Protein AF-A0A257LYN2-F1 (afdb_monome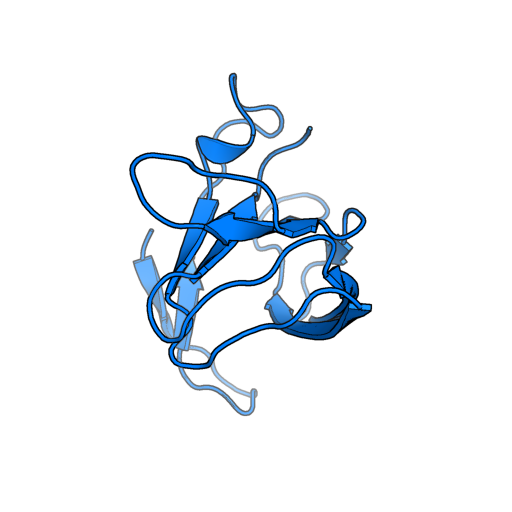r)

Structure (mmCIF, N/CA/C/O backbone):
data_AF-A0A257LYN2-F1
#
_entry.id   AF-A0A257LYN2-F1
#
loop_
_atom_site.group_PDB
_atom_site.id
_atom_site.type_symbol
_atom_site.label_atom_id
_atom_site.label_alt_id
_atom_site.label_comp_id
_atom_site.label_asym_id
_atom_site.label_entity_id
_atom_site.label_seq_id
_atom_site.pdbx_PDB_ins_code
_atom_site.Cartn_x
_atom_site.Cartn_y
_atom_site.Cartn_z
_atom_site.occupancy
_atom_site.B_iso_or_equiv
_atom_site.auth_seq_id
_atom_site.auth_comp_id
_atom_site.auth_asym_id
_atom_site.auth_atom_id
_atom_site.pdbx_PDB_model_num
ATOM 1 N N . MET A 1 1 ? 4.277 -0.766 15.143 1.00 84.12 1 MET A N 1
ATOM 2 C CA . MET A 1 1 ? 3.150 -1.446 14.465 1.00 84.12 1 MET A CA 1
ATOM 3 C C . MET A 1 1 ? 2.897 -2.750 15.191 1.00 84.12 1 MET A C 1
ATOM 5 O O . MET A 1 1 ? 3.858 -3.321 15.690 1.00 84.12 1 MET A O 1
ATOM 9 N N . VAL A 1 2 ? 1.645 -3.185 15.297 1.00 93.50 2 VAL A N 1
ATOM 10 C CA . VAL A 1 2 ? 1.266 -4.416 16.012 1.00 93.50 2 VAL A CA 1
ATOM 11 C C . VAL A 1 2 ? 0.204 -5.149 15.204 1.00 93.50 2 VAL A C 1
ATOM 13 O O . VAL A 1 2 ? -0.722 -4.511 14.708 1.00 93.50 2 VAL A O 1
ATOM 16 N N . THR A 1 3 ? 0.322 -6.468 15.085 1.00 96.31 3 THR A N 1
ATOM 17 C CA . THR A 1 3 ? -0.749 -7.312 14.541 1.00 96.31 3 THR A CA 1
ATOM 18 C C . THR A 1 3 ? -1.878 -7.424 15.561 1.00 96.31 3 THR A C 1
ATOM 20 O O . THR A 1 3 ? -1.631 -7.673 16.740 1.00 96.31 3 THR A O 1
ATOM 23 N N . VAL A 1 4 ? -3.116 -7.214 15.122 1.00 96.56 4 VAL A N 1
ATOM 24 C CA . VAL A 1 4 ? -4.321 -7.294 15.955 1.00 96.56 4 VAL A CA 1
ATOM 25 C C . VAL A 1 4 ? -5.309 -8.306 15.372 1.00 96.56 4 VAL A C 1
ATOM 27 O O . VAL A 1 4 ? -5.416 -8.391 14.146 1.00 96.56 4 VAL A O 1
ATOM 30 N N . PRO A 1 5 ? -6.055 -9.045 16.213 1.00 97.19 5 PRO A N 1
ATOM 31 C CA . PRO A 1 5 ? -7.077 -9.969 15.737 1.00 97.19 5 PRO A CA 1
ATOM 32 C C . PRO A 1 5 ? -8.259 -9.217 15.114 1.00 97.19 5 PRO A C 1
ATOM 34 O O . PRO A 1 5 ? -8.607 -8.105 15.525 1.00 97.19 5 PRO A O 1
ATOM 37 N N . VAL A 1 6 ? -8.899 -9.848 14.133 1.00 97.25 6 VAL A N 1
ATOM 38 C CA . VAL A 1 6 ? -10.075 -9.347 13.420 1.00 97.25 6 VAL A CA 1
ATOM 39 C C . VAL A 1 6 ? -11.144 -10.432 13.383 1.00 97.25 6 VAL A C 1
ATOM 41 O O . VAL A 1 6 ? -10.867 -11.593 13.096 1.00 97.25 6 VAL A O 1
ATOM 44 N N . SER A 1 7 ? -12.381 -10.040 13.676 1.00 94.75 7 SER A N 1
ATOM 45 C CA . SER A 1 7 ? -13.560 -10.900 13.621 1.00 94.75 7 SER A CA 1
ATOM 46 C C . SER A 1 7 ? -14.574 -10.370 12.605 1.00 94.75 7 SER A C 1
ATOM 48 O O . SER A 1 7 ? -14.601 -9.179 12.290 1.00 94.75 7 SER A O 1
ATOM 50 N N . GLY A 1 8 ? -15.406 -11.268 12.068 1.00 93.00 8 GLY A N 1
ATOM 51 C CA . GLY A 1 8 ? -16.481 -10.912 11.133 1.00 93.00 8 GLY A CA 1
ATOM 52 C C . GLY A 1 8 ? -16.009 -10.448 9.750 1.00 93.00 8 GLY A C 1
ATOM 53 O O . GLY A 1 8 ? -16.785 -9.835 9.025 1.00 93.00 8 GLY A O 1
ATOM 54 N N . GLN A 1 9 ? -14.750 -10.707 9.391 1.00 95.31 9 GLN A N 1
ATOM 55 C CA . GLN A 1 9 ? -14.176 -10.452 8.068 1.00 95.31 9 GLN A CA 1
ATOM 56 C C . GLN A 1 9 ? -13.634 -11.759 7.475 1.00 95.31 9 GLN A C 1
ATOM 58 O O . GLN A 1 9 ? -13.484 -12.752 8.184 1.00 95.31 9 GLN A O 1
ATOM 63 N N . SER A 1 10 ? -13.294 -11.759 6.183 1.00 94.94 10 SER A N 1
ATOM 64 C CA . SER A 1 10 ? -12.641 -12.905 5.524 1.00 94.94 10 SER A CA 1
ATOM 65 C C . SER A 1 10 ? -11.173 -13.102 5.932 1.00 94.94 10 SER A C 1
ATOM 67 O O . SER A 1 10 ? -10.530 -14.041 5.471 1.00 94.94 10 SER A O 1
ATOM 69 N N . PHE A 1 11 ? -10.630 -12.203 6.753 1.00 95.25 11 PHE A N 1
ATOM 70 C CA . PHE A 1 11 ? -9.279 -12.240 7.302 1.00 95.25 11 PHE A CA 1
ATOM 71 C C . PHE A 1 11 ? -9.342 -12.182 8.830 1.00 95.25 11 PHE A C 1
ATOM 73 O O . PHE A 1 11 ? -10.245 -11.572 9.402 1.00 95.25 11 PHE A O 1
ATOM 80 N N . THR A 1 12 ? -8.376 -12.821 9.484 1.00 97.38 12 THR A N 1
ATOM 81 C CA . THR A 1 12 ? -8.367 -13.025 10.941 1.00 97.38 12 THR A CA 1
ATOM 82 C C . THR A 1 12 ? -7.460 -12.055 11.685 1.00 97.38 12 THR A C 1
ATOM 84 O O . THR A 1 12 ? -7.540 -11.959 12.906 1.00 97.38 12 THR A O 1
ATOM 87 N N . GLU A 1 13 ? -6.591 -11.337 10.974 1.00 97.06 13 GLU A N 1
ATOM 88 C CA . GLU A 1 13 ? -5.592 -10.444 11.555 1.00 97.06 13 GLU A CA 1
ATOM 89 C C . GLU A 1 13 ? -5.356 -9.220 10.668 1.00 97.06 13 GLU A C 1
ATOM 91 O O . GLU A 1 13 ? -5.483 -9.286 9.445 1.00 97.06 13 GLU A O 1
ATOM 96 N N . ALA A 1 14 ? -4.979 -8.101 11.284 1.00 96.56 14 ALA A N 1
ATOM 97 C CA . ALA A 1 14 ? -4.594 -6.883 10.582 1.00 96.56 14 ALA A CA 1
ATOM 98 C C . ALA A 1 14 ? -3.410 -6.189 11.255 1.00 96.56 14 ALA A C 1
ATOM 100 O O . ALA A 1 14 ? -3.210 -6.291 12.464 1.00 96.56 14 ALA A O 1
ATOM 101 N N . LEU A 1 15 ? -2.652 -5.415 10.479 1.00 95.62 15 LEU A N 1
ATOM 102 C CA . LEU A 1 15 ? -1.590 -4.572 11.012 1.00 95.62 15 LEU A CA 1
ATOM 103 C C . LEU A 1 15 ? -2.173 -3.246 11.514 1.00 95.62 15 LEU A C 1
ATOM 105 O O . LEU A 1 15 ? -2.682 -2.442 10.734 1.00 95.62 15 LEU A O 1
ATOM 109 N N . ARG A 1 16 ? -2.060 -2.983 12.818 1.00 94.31 16 ARG A N 1
ATOM 110 C CA . ARG A 1 16 ? -2.364 -1.676 13.402 1.00 94.31 16 ARG A CA 1
ATOM 111 C C . ARG A 1 16 ? -1.138 -0.774 13.321 1.00 94.31 16 ARG A C 1
ATOM 113 O O . ARG A 1 16 ? -0.080 -1.064 13.897 1.00 94.31 16 ARG A O 1
ATOM 120 N N . VAL A 1 17 ? -1.316 0.358 12.649 1.00 92.19 17 VAL A N 1
ATOM 121 C CA . VAL A 1 17 ? -0.328 1.433 12.566 1.00 92.19 17 VAL A CA 1
ATOM 122 C C . VAL A 1 17 ? -0.870 2.655 13.296 1.00 92.19 17 VAL A C 1
ATOM 124 O O . VAL A 1 17 ? -1.997 3.077 13.053 1.00 92.19 17 VAL A O 1
ATOM 127 N N . THR A 1 18 ? -0.072 3.207 14.207 1.00 90.06 18 THR A N 1
ATOM 128 C CA . THR A 1 18 ? -0.375 4.478 14.871 1.00 90.06 18 THR A CA 1
ATOM 129 C C . THR A 1 18 ? 0.361 5.583 14.130 1.00 90.06 18 THR A C 1
ATOM 131 O O . THR A 1 18 ? 1.591 5.594 14.113 1.00 90.06 18 THR A O 1
ATOM 134 N N . VAL A 1 19 ? -0.388 6.500 13.523 1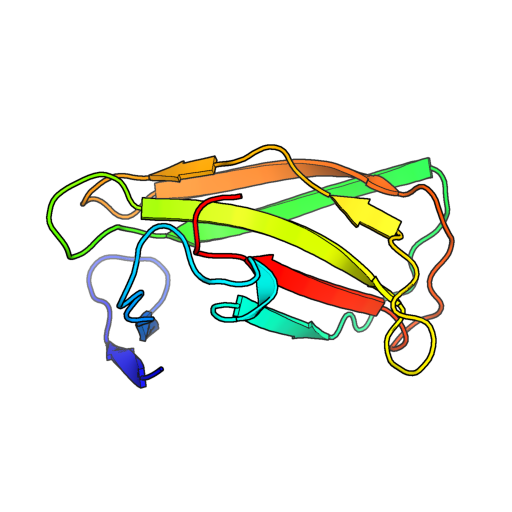.00 86.38 19 VAL A N 1
ATOM 135 C CA . VAL A 1 19 ? 0.146 7.712 12.894 1.00 86.38 19 VAL A CA 1
ATOM 136 C C . VAL A 1 19 ? 0.110 8.814 13.954 1.00 86.38 19 VAL A C 1
ATOM 138 O O . VAL A 1 19 ? -0.962 9.303 14.290 1.00 86.38 19 VAL A O 1
ATOM 141 N N . ALA A 1 20 ? 1.260 9.140 14.553 1.00 81.12 20 ALA A N 1
ATOM 142 C CA . ALA A 1 20 ? 1.324 10.103 15.662 1.00 81.12 20 ALA A CA 1
ATOM 143 C C . ALA A 1 20 ? 1.063 11.552 15.214 1.00 81.12 20 ALA A C 1
ATOM 145 O O . ALA A 1 20 ? 0.491 12.340 15.960 1.00 81.12 20 ALA A O 1
ATOM 146 N N . THR A 1 21 ? 1.466 11.888 13.989 1.00 75.62 21 THR A N 1
ATOM 147 C CA . THR A 1 21 ? 1.261 13.197 13.365 1.00 75.62 21 THR A CA 1
ATOM 148 C C . THR A 1 21 ? 0.720 12.982 11.962 1.00 75.62 21 THR A C 1
ATOM 150 O O . THR A 1 21 ? 1.361 12.279 11.177 1.00 75.62 21 THR A O 1
ATOM 153 N N . ALA A 1 22 ? -0.437 13.575 11.652 1.00 64.56 22 ALA A N 1
ATOM 154 C CA . ALA A 1 22 ? -1.081 13.421 10.349 1.00 64.56 22 ALA A CA 1
ATOM 155 C C . ALA A 1 22 ? -0.140 13.835 9.211 1.00 64.56 22 ALA A C 1
ATOM 157 O O . ALA A 1 22 ? 0.015 13.073 8.272 1.00 64.56 22 ALA A O 1
ATOM 158 N N . THR A 1 23 ? 0.603 14.933 9.370 1.00 72.19 23 THR A N 1
ATOM 159 C CA . THR A 1 23 ? 1.679 15.358 8.462 1.00 72.19 23 THR A CA 1
ATOM 160 C C . THR A 1 23 ? 3.043 14.969 9.043 1.00 72.19 23 THR A C 1
ATOM 162 O O . THR A 1 23 ? 3.612 15.727 9.834 1.00 72.19 23 THR A O 1
ATOM 165 N N . PRO A 1 24 ? 3.580 13.770 8.756 1.00 69.56 24 PRO A N 1
ATOM 166 C CA . PRO A 1 24 ? 4.951 13.455 9.133 1.00 69.56 24 PRO A CA 1
ATOM 167 C C . PRO A 1 24 ? 5.931 14.355 8.365 1.00 69.56 24 PRO A C 1
ATOM 169 O O . PRO A 1 24 ? 5.636 14.783 7.256 1.00 69.56 24 PRO A O 1
ATOM 172 N N . GLU A 1 25 ? 7.132 14.580 8.911 1.00 75.31 25 GLU A N 1
ATOM 173 C CA . GLU A 1 25 ? 8.188 15.365 8.232 1.00 75.31 25 GLU A CA 1
ATOM 174 C C . GLU A 1 25 ? 8.442 14.878 6.796 1.00 75.31 25 GLU A C 1
ATOM 176 O O . GLU A 1 25 ? 8.697 15.666 5.888 1.00 75.31 25 GLU A O 1
ATOM 181 N N . LYS A 1 26 ? 8.358 13.559 6.602 1.00 77.38 26 LYS A N 1
ATOM 182 C CA . LYS A 1 26 ? 8.410 12.906 5.302 1.00 77.38 26 LYS A CA 1
ATOM 183 C C . LYS A 1 26 ? 7.294 11.866 5.207 1.00 77.38 26 LYS A C 1
ATOM 185 O O . LYS A 1 26 ? 7.118 11.095 6.154 1.00 77.38 26 LYS A O 1
ATOM 190 N N . PRO A 1 27 ? 6.601 11.744 4.067 1.00 69.88 27 PRO A N 1
ATOM 191 C CA . PRO A 1 27 ? 5.474 10.820 3.937 1.00 69.88 27 PRO A CA 1
ATOM 192 C C . PRO A 1 27 ? 5.822 9.335 4.128 1.00 69.88 27 PRO A C 1
ATOM 194 O O . PRO A 1 27 ? 4.993 8.544 4.573 1.00 69.88 27 PRO A O 1
ATOM 197 N N . TRP A 1 28 ? 7.071 8.953 3.851 1.00 75.19 28 TRP A N 1
ATOM 198 C CA . TRP A 1 28 ? 7.586 7.597 4.075 1.00 75.19 28 TRP A CA 1
ATOM 199 C C . TRP A 1 28 ? 7.980 7.307 5.532 1.00 75.19 28 TRP A C 1
ATOM 201 O O . TRP A 1 28 ? 8.380 6.184 5.840 1.00 75.19 28 TRP A O 1
ATOM 211 N N . ASN A 1 29 ? 7.874 8.277 6.451 1.00 83.38 29 ASN A N 1
ATOM 212 C CA . ASN A 1 29 ? 8.173 8.052 7.871 1.00 83.38 29 ASN A CA 1
ATOM 213 C C . ASN A 1 29 ? 7.179 7.081 8.523 1.00 83.38 29 ASN A C 1
ATOM 215 O O . ASN A 1 29 ? 7.534 6.390 9.477 1.00 83.38 29 ASN A O 1
ATOM 219 N N . VAL A 1 30 ? 5.943 7.014 8.013 1.00 87.25 30 VAL A N 1
ATOM 220 C CA . VAL A 1 30 ? 4.930 6.055 8.463 1.00 87.25 30 VAL A CA 1
ATOM 221 C C . VAL A 1 30 ? 4.430 5.278 7.258 1.00 87.25 30 VAL A C 1
ATOM 223 O O . VAL A 1 30 ? 3.533 5.717 6.541 1.00 87.25 30 VAL A O 1
ATOM 226 N N . GLN A 1 31 ? 5.041 4.117 7.033 1.00 90.38 31 GLN A N 1
ATOM 227 C CA . GLN A 1 31 ? 4.756 3.295 5.868 1.00 90.38 31 GLN A CA 1
ATOM 228 C C . GLN A 1 31 ? 4.636 1.812 6.199 1.00 90.38 31 GLN A C 1
ATOM 230 O O . GLN A 1 31 ? 5.311 1.313 7.097 1.00 90.38 31 GLN A O 1
ATOM 235 N N . VAL A 1 32 ? 3.820 1.097 5.430 1.00 91.62 32 VAL A N 1
ATOM 236 C CA . VAL A 1 32 ? 3.777 -0.370 5.431 1.00 91.62 32 VAL A CA 1
ATOM 237 C C . VAL A 1 32 ? 4.319 -0.861 4.100 1.00 91.62 32 VAL A C 1
ATOM 239 O O . VAL A 1 32 ? 3.792 -0.498 3.053 1.00 91.62 32 VAL A O 1
ATOM 242 N N . GLY A 1 33 ? 5.377 -1.665 4.146 1.00 91.56 33 GLY A N 1
ATOM 243 C CA . GLY A 1 33 ? 6.052 -2.171 2.956 1.00 91.56 33 GLY A CA 1
ATOM 244 C C . GLY A 1 33 ? 5.795 -3.654 2.706 1.00 91.56 33 GLY A C 1
ATOM 245 O O . GLY A 1 33 ? 5.663 -4.431 3.652 1.00 91.56 33 GLY A O 1
ATOM 246 N N . ALA A 1 34 ? 5.796 -4.060 1.438 1.00 90.94 34 ALA A N 1
ATOM 247 C CA . ALA A 1 34 ? 5.865 -5.460 1.033 1.00 90.94 34 ALA A CA 1
ATOM 248 C C . ALA A 1 34 ? 6.746 -5.627 -0.214 1.00 90.94 34 ALA A C 1
ATOM 250 O O . ALA A 1 34 ? 6.760 -4.779 -1.105 1.00 90.94 34 ALA A O 1
ATOM 251 N N . LYS A 1 35 ? 7.480 -6.740 -0.291 1.00 92.12 35 LYS A N 1
ATOM 252 C CA . LYS A 1 35 ? 8.264 -7.083 -1.484 1.00 92.12 35 LYS A CA 1
ATOM 253 C C . LYS A 1 35 ? 7.367 -7.697 -2.549 1.00 92.12 35 LYS A C 1
ATOM 255 O O . LYS A 1 35 ? 6.483 -8.493 -2.233 1.00 92.12 35 LYS A O 1
ATOM 260 N N . LEU A 1 36 ? 7.649 -7.386 -3.806 1.00 90.62 36 LEU A N 1
ATOM 261 C CA . LEU A 1 36 ? 7.061 -8.086 -4.936 1.00 90.62 36 LEU A CA 1
ATOM 262 C C . LEU A 1 36 ? 7.849 -9.354 -5.244 1.00 90.62 36 LEU A C 1
ATOM 264 O O . LEU A 1 36 ? 9.074 -9.333 -5.322 1.00 90.62 36 LEU A O 1
ATOM 268 N N . SER A 1 37 ? 7.141 -10.455 -5.471 1.00 90.38 37 SER A N 1
ATOM 269 C CA . SER A 1 37 ? 7.736 -11.699 -5.963 1.00 90.38 37 SER A CA 1
ATOM 270 C C . SER A 1 37 ? 7.814 -11.740 -7.492 1.00 90.38 37 SER A C 1
ATOM 272 O O . SER A 1 37 ? 8.764 -12.293 -8.040 1.00 90.38 37 SER A O 1
ATOM 274 N N . GLY A 1 38 ? 6.836 -11.146 -8.180 1.00 92.69 38 GLY A N 1
ATOM 275 C CA . GLY A 1 38 ? 6.742 -11.121 -9.640 1.00 92.69 38 GLY A CA 1
ATOM 276 C C . GLY A 1 38 ? 7.535 -9.989 -10.292 1.00 92.69 38 GLY A C 1
ATOM 277 O O . GLY A 1 38 ? 7.885 -9.001 -9.646 1.00 92.69 38 GLY A O 1
ATOM 278 N N . ALA A 1 39 ? 7.809 -10.149 -11.587 1.00 95.94 39 ALA A N 1
ATOM 279 C CA . ALA A 1 39 ? 8.312 -9.067 -12.424 1.00 95.94 39 ALA A CA 1
ATOM 280 C C . ALA A 1 39 ? 7.166 -8.130 -12.841 1.00 95.94 39 ALA A C 1
ATOM 282 O O . ALA A 1 39 ? 6.020 -8.565 -12.948 1.00 95.94 39 ALA A O 1
ATOM 283 N N . ILE A 1 40 ? 7.496 -6.870 -13.110 1.00 96.69 40 ILE A N 1
ATOM 284 C CA . ILE A 1 40 ? 6.604 -5.852 -13.671 1.00 96.69 40 ILE A CA 1
ATOM 285 C C . ILE A 1 40 ? 7.254 -5.287 -14.924 1.00 96.69 40 ILE A C 1
ATOM 287 O O . ILE A 1 40 ? 8.472 -5.083 -14.968 1.00 96.69 40 ILE A O 1
ATOM 291 N N . LYS A 1 41 ? 6.441 -5.029 -15.940 1.00 97.62 41 LYS A N 1
ATOM 292 C CA . LYS A 1 41 ? 6.841 -4.350 -17.162 1.00 97.62 41 LYS A CA 1
ATOM 293 C C . LYS A 1 41 ? 6.258 -2.950 -17.227 1.00 97.62 41 LYS A C 1
ATOM 295 O O . LYS A 1 41 ? 5.159 -2.679 -16.746 1.00 97.62 41 LYS A O 1
ATOM 300 N N . SER A 1 42 ? 7.009 -2.049 -17.846 1.00 97.81 42 SER A N 1
ATOM 301 C CA . SER A 1 42 ? 6.499 -0.739 -18.222 1.00 97.81 42 SER A CA 1
ATOM 302 C C . SER A 1 42 ? 5.230 -0.907 -19.063 1.00 97.81 42 SER A C 1
ATOM 304 O O . SER A 1 42 ? 5.165 -1.756 -19.953 1.00 97.81 42 SER A O 1
ATOM 306 N N . ASN A 1 43 ? 4.230 -0.079 -18.775 1.00 98.06 43 ASN A N 1
ATOM 307 C CA . ASN A 1 43 ? 2.855 -0.125 -19.276 1.00 98.06 43 ASN A CA 1
ATOM 308 C C . ASN A 1 43 ? 1.946 -1.224 -18.704 1.00 98.06 43 ASN A C 1
ATOM 310 O O . ASN A 1 43 ? 0.764 -1.258 -19.064 1.00 98.06 43 ASN A O 1
ATOM 314 N N . ASP A 1 44 ? 2.417 -2.056 -17.770 1.00 98.06 44 ASP A N 1
ATOM 315 C CA . ASP A 1 44 ? 1.516 -2.937 -17.027 1.00 98.06 44 ASP A CA 1
ATOM 316 C C . ASP A 1 44 ? 0.493 -2.112 -16.236 1.00 98.06 44 ASP A C 1
ATOM 318 O O . ASP A 1 44 ? 0.814 -1.097 -15.607 1.00 98.06 44 ASP A O 1
ATOM 322 N N . ARG A 1 45 ? -0.759 -2.576 -16.240 1.00 97.25 45 ARG A N 1
ATOM 323 C CA . ARG A 1 45 ? -1.820 -2.036 -15.386 1.00 97.25 45 ARG A CA 1
ATOM 324 C C . ARG A 1 45 ? -1.774 -2.747 -14.045 1.00 97.25 45 ARG A C 1
ATOM 326 O O . ARG A 1 45 ? -2.141 -3.916 -13.943 1.00 97.25 45 ARG A O 1
ATOM 333 N N . ILE A 1 46 ? -1.344 -2.030 -13.019 1.00 95.56 46 ILE A N 1
ATOM 334 C CA . ILE A 1 46 ? -1.208 -2.560 -11.669 1.00 95.56 46 ILE A CA 1
ATOM 335 C C . ILE A 1 46 ? -2.463 -2.213 -10.877 1.00 95.56 46 ILE A C 1
ATOM 337 O O . ILE A 1 46 ? -2.871 -1.054 -10.843 1.00 95.56 46 ILE A O 1
ATOM 341 N N . LEU A 1 47 ? -3.057 -3.214 -10.226 1.00 95.44 47 LEU A N 1
ATOM 342 C CA . LEU A 1 47 ? -4.116 -3.037 -9.235 1.00 95.44 47 LEU A CA 1
ATOM 343 C C . LEU A 1 47 ? -3.550 -3.337 -7.848 1.00 95.44 47 LEU A C 1
ATOM 345 O O . LEU A 1 47 ? -3.087 -4.444 -7.580 1.00 95.44 47 LEU A O 1
ATOM 349 N N . ILE A 1 48 ? -3.653 -2.363 -6.955 1.00 94.06 48 ILE A N 1
ATOM 350 C CA . ILE A 1 48 ? -3.375 -2.515 -5.534 1.00 94.06 48 ILE A CA 1
ATOM 351 C C . ILE A 1 48 ? -4.710 -2.663 -4.818 1.00 94.06 48 ILE A C 1
ATOM 353 O O . ILE A 1 48 ? -5.595 -1.813 -4.939 1.00 94.06 48 ILE A O 1
ATOM 357 N N . ARG A 1 49 ? -4.835 -3.747 -4.054 1.00 95.06 49 ARG A N 1
ATOM 358 C CA . ARG A 1 49 ? -6.008 -4.041 -3.238 1.00 95.06 49 ARG A CA 1
ATOM 359 C C . ARG A 1 49 ? -5.596 -4.289 -1.799 1.00 95.06 49 ARG A C 1
ATOM 361 O O . ARG A 1 49 ? -4.693 -5.083 -1.549 1.00 95.06 49 ARG A O 1
ATOM 368 N N . TYR A 1 50 ? -6.297 -3.663 -0.864 1.00 94.62 50 TYR A N 1
ATOM 369 C CA . TYR A 1 50 ? -6.148 -3.924 0.565 1.00 94.62 50 TYR A CA 1
ATOM 370 C C . TYR A 1 50 ? -7.449 -3.632 1.317 1.00 94.62 50 TYR A C 1
ATOM 372 O O . TYR A 1 50 ? -8.315 -2.908 0.829 1.00 94.62 50 TYR A O 1
ATOM 380 N N . MET A 1 51 ? -7.577 -4.206 2.513 1.00 96.62 51 MET A N 1
ATOM 381 C CA . MET A 1 51 ? -8.636 -3.877 3.469 1.00 96.62 51 MET A CA 1
ATOM 382 C C . MET A 1 51 ? -8.086 -2.882 4.488 1.00 96.62 51 MET A C 1
ATOM 384 O O . MET A 1 51 ? -7.016 -3.113 5.054 1.00 96.62 51 MET A O 1
ATOM 388 N N . ALA A 1 52 ? -8.802 -1.790 4.739 1.00 96.06 52 ALA A N 1
ATOM 389 C CA . ALA A 1 52 ? -8.396 -0.788 5.720 1.00 96.06 52 ALA A CA 1
ATOM 390 C C . ALA A 1 52 ? -9.590 -0.235 6.498 1.00 96.06 52 ALA A C 1
ATOM 392 O O . ALA A 1 52 ? -10.721 -0.240 6.019 1.00 96.06 52 ALA A O 1
ATOM 393 N N . ARG A 1 53 ? -9.311 0.246 7.710 1.00 96.19 53 ARG A N 1
ATOM 394 C CA . ARG A 1 53 ? -10.216 1.078 8.504 1.00 96.19 53 ARG A CA 1
ATOM 395 C C . ARG A 1 53 ? -9.420 2.045 9.371 1.00 96.19 53 ARG A C 1
ATOM 397 O O . ARG A 1 53 ? -8.300 1.736 9.782 1.00 96.19 53 ARG A O 1
ATOM 404 N N . SER A 1 54 ? -10.020 3.180 9.690 1.00 94.62 54 SER A N 1
ATOM 405 C CA . SER A 1 54 ? -9.558 4.103 10.720 1.00 94.62 54 SER A CA 1
ATOM 406 C C . SER A 1 54 ? -10.065 3.651 12.086 1.00 94.62 54 SER A C 1
ATOM 408 O O . SER A 1 54 ? -11.202 3.208 12.227 1.00 94.62 54 SER A O 1
ATOM 410 N N . VAL A 1 55 ? -9.217 3.755 13.106 1.00 92.19 55 VAL A N 1
ATOM 411 C CA . VAL A 1 55 ? -9.590 3.490 14.509 1.00 92.19 55 VAL A CA 1
ATOM 412 C C . VAL A 1 55 ? -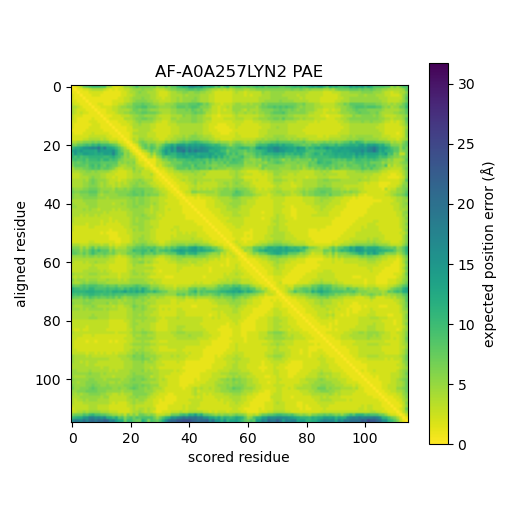9.544 4.750 15.377 1.00 92.19 55 VAL A C 1
ATOM 414 O O . VAL A 1 55 ? -9.869 4.674 16.557 1.00 92.19 55 VAL A O 1
ATOM 417 N N . GLY A 1 56 ? -9.096 5.876 14.815 1.00 83.44 56 GLY A N 1
ATOM 418 C CA . GLY A 1 56 ? -9.020 7.169 15.492 1.00 83.44 56 GLY A CA 1
ATOM 419 C C . GLY A 1 56 ? -10.146 8.107 15.069 1.00 83.44 56 GLY A C 1
ATOM 420 O O . GLY A 1 56 ? -11.026 7.740 14.289 1.00 83.44 56 GLY A O 1
ATOM 421 N N . GLU A 1 57 ? -10.097 9.335 15.574 1.00 78.25 57 GLU A N 1
ATOM 422 C CA . GLU A 1 57 ? -10.988 10.400 15.124 1.00 78.25 57 GLU A CA 1
ATOM 423 C C . GLU A 1 57 ? -10.627 10.799 13.686 1.00 78.25 57 GLU A C 1
ATOM 425 O O . GLU A 1 57 ? -9.474 11.095 13.37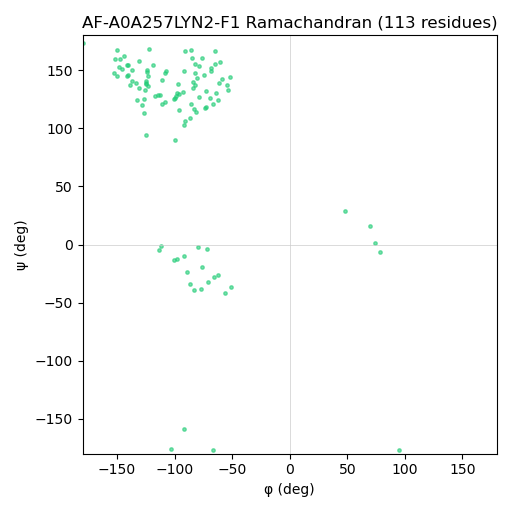6 1.00 78.25 57 GLU A O 1
ATOM 430 N N . GLY A 1 58 ? -11.613 10.778 12.788 1.00 84.06 58 GLY A N 1
ATOM 431 C CA . GLY A 1 58 ? -11.432 11.144 11.384 1.00 84.06 58 GLY A CA 1
ATOM 432 C C . GLY A 1 58 ? -11.168 9.974 10.429 1.00 84.06 58 GLY A C 1
ATOM 433 O O . GLY A 1 58 ? -11.222 8.790 10.780 1.00 84.06 58 GLY A O 1
ATOM 434 N N . LYS A 1 59 ? -10.943 10.328 9.160 1.00 89.12 59 LYS A N 1
ATOM 435 C CA . LYS A 1 59 ? -10.680 9.363 8.087 1.00 89.12 59 LYS A CA 1
ATOM 436 C C . LYS A 1 59 ? -9.210 8.967 8.099 1.00 89.12 59 LYS A C 1
ATOM 438 O O . LYS A 1 59 ? -8.340 9.823 8.211 1.00 89.12 59 LYS A O 1
ATOM 443 N N . GLY A 1 60 ? -8.955 7.677 7.930 1.00 91.12 60 GLY A N 1
ATOM 444 C CA . GLY A 1 60 ? -7.631 7.196 7.579 1.00 91.12 60 GLY A CA 1
ATOM 445 C C . GLY A 1 60 ? -7.368 7.459 6.103 1.00 91.12 60 GLY A C 1
ATOM 446 O O . GLY A 1 60 ? -8.301 7.663 5.318 1.00 91.12 60 GLY A O 1
ATOM 447 N N . GLN A 1 61 ? -6.098 7.448 5.727 1.00 91.94 61 GLN A N 1
ATOM 448 C CA . GLN A 1 61 ? -5.703 7.620 4.342 1.00 91.94 61 GLN A CA 1
ATOM 449 C C . GLN A 1 61 ? -4.447 6.838 4.008 1.00 91.94 61 GLN A C 1
ATOM 451 O O . GLN A 1 61 ? -3.678 6.468 4.897 1.00 91.94 61 GLN A O 1
ATOM 456 N N . ALA A 1 62 ? -4.256 6.593 2.718 1.00 92.62 62 ALA A N 1
ATOM 457 C CA . ALA A 1 62 ? -3.026 6.015 2.222 1.00 92.62 62 ALA A CA 1
ATOM 458 C C . ALA A 1 62 ? -2.741 6.428 0.778 1.00 92.62 62 ALA A C 1
ATOM 460 O O . ALA A 1 62 ? -3.656 6.565 -0.037 1.00 92.62 62 ALA A O 1
ATOM 461 N N . VAL A 1 63 ? -1.455 6.540 0.464 1.00 93.38 63 VAL A N 1
ATOM 462 C CA . VAL A 1 63 ? -0.928 6.581 -0.901 1.00 93.38 63 VAL A CA 1
ATOM 463 C C . VAL A 1 63 ? -0.045 5.358 -1.071 1.00 93.38 63 VAL A C 1
ATOM 465 O O . VAL A 1 63 ? 0.841 5.126 -0.251 1.00 93.38 63 VAL A O 1
ATOM 468 N N . ALA A 1 64 ? -0.271 4.567 -2.113 1.00 94.06 64 ALA A N 1
ATOM 469 C CA . ALA A 1 64 ? 0.589 3.434 -2.400 1.00 94.06 64 ALA A CA 1
ATOM 470 C C . ALA A 1 64 ? 1.604 3.802 -3.483 1.00 94.06 64 ALA A C 1
ATO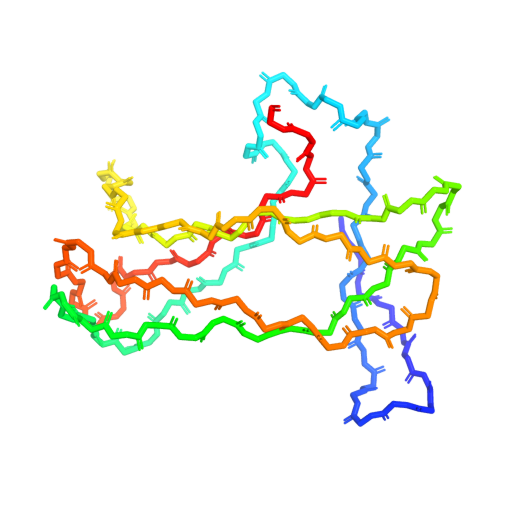M 472 O O . ALA A 1 64 ? 1.242 4.273 -4.562 1.00 94.06 64 ALA A O 1
ATOM 473 N N . THR A 1 65 ? 2.877 3.566 -3.194 1.00 94.12 65 THR A N 1
ATOM 474 C CA . THR A 1 65 ? 3.982 3.706 -4.135 1.00 94.12 65 THR A CA 1
ATOM 475 C C . THR A 1 65 ? 4.539 2.341 -4.475 1.00 94.12 65 THR A C 1
ATOM 477 O O . THR A 1 65 ? 4.640 1.454 -3.630 1.00 94.12 65 THR A O 1
ATOM 480 N N . LEU A 1 66 ? 4.901 2.175 -5.738 1.00 95.50 66 LEU A N 1
ATOM 481 C CA . LEU A 1 66 ? 5.669 1.046 -6.207 1.00 95.50 66 LEU A CA 1
ATO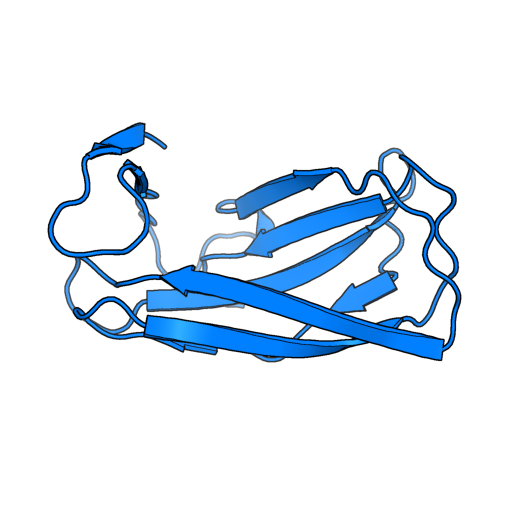M 482 C C . LEU A 1 66 ? 7.024 1.554 -6.686 1.00 95.50 66 LEU A C 1
ATOM 484 O O . LEU A 1 66 ? 7.096 2.467 -7.513 1.00 95.50 66 LEU A O 1
ATOM 488 N N . GLN A 1 67 ? 8.092 0.941 -6.191 1.00 95.31 67 GLN A N 1
ATOM 489 C CA . GLN A 1 67 ? 9.461 1.347 -6.482 1.00 95.31 67 GLN A CA 1
ATOM 490 C C . GLN A 1 67 ? 10.389 0.139 -6.595 1.00 95.31 67 GLN A C 1
ATOM 492 O O . GLN A 1 67 ? 10.066 -0.964 -6.149 1.00 95.31 67 GLN A O 1
ATOM 497 N N . LEU A 1 68 ? 11.551 0.344 -7.208 1.00 95.06 68 LEU A N 1
ATOM 498 C CA . LEU A 1 68 ? 12.654 -0.604 -7.086 1.00 95.06 68 LEU A CA 1
ATOM 499 C C . LEU A 1 68 ? 13.199 -0.599 -5.655 1.00 95.06 68 LEU A C 1
ATOM 501 O O . LEU A 1 68 ? 13.177 0.423 -4.974 1.00 95.06 68 LEU A O 1
ATOM 505 N N . GLY A 1 69 ? 13.749 -1.728 -5.220 1.00 87.69 69 GLY A N 1
ATOM 506 C CA . GLY A 1 69 ? 14.481 -1.806 -3.965 1.00 87.69 69 GLY A CA 1
ATOM 507 C C . GLY A 1 69 ? 15.783 -0.993 -3.974 1.00 87.69 69 GLY A C 1
ATOM 508 O O . GLY A 1 69 ? 16.159 -0.313 -4.941 1.00 87.69 69 GLY A O 1
ATOM 509 N N . LYS A 1 70 ? 16.518 -1.098 -2.863 1.00 84.69 70 LYS A N 1
ATOM 510 C CA . LYS A 1 70 ? 17.849 -0.494 -2.715 1.00 84.69 70 LYS A CA 1
ATOM 511 C C . LYS A 1 70 ? 18.786 -0.874 -3.877 1.00 84.69 70 LYS A C 1
ATOM 513 O O . LYS A 1 70 ? 18.772 -2.024 -4.309 1.00 84.69 70 LYS A O 1
ATOM 518 N N . PRO A 1 71 ? 19.669 0.045 -4.316 1.00 85.19 71 PRO A N 1
ATOM 519 C CA . PRO A 1 71 ? 19.871 1.398 -3.784 1.00 85.19 71 PRO A CA 1
ATOM 520 C C . PRO A 1 71 ? 19.026 2.484 -4.471 1.00 85.19 71 PRO A C 1
ATOM 522 O O . PRO A 1 71 ? 19.022 3.614 -3.998 1.00 85.19 71 PRO A O 1
ATOM 525 N N . SER A 1 72 ? 18.363 2.176 -5.590 1.00 88.06 72 SER A N 1
ATOM 526 C CA . SER A 1 72 ? 17.826 3.214 -6.480 1.00 88.06 72 SER A CA 1
ATOM 527 C C . SER A 1 72 ? 16.545 3.874 -5.976 1.00 88.06 72 SER A C 1
ATOM 529 O O . SER A 1 72 ? 16.373 5.071 -6.185 1.00 88.06 72 SER A O 1
ATOM 531 N N . TYR A 1 73 ? 15.637 3.099 -5.366 1.00 87.00 73 TYR A N 1
ATOM 532 C CA . TYR A 1 73 ? 14.268 3.537 -5.068 1.00 87.00 73 TYR A CA 1
ATOM 533 C C . TYR A 1 73 ? 13.563 4.205 -6.257 1.00 87.00 73 TYR A C 1
ATOM 535 O O . TYR A 1 73 ? 12.716 5.080 -6.084 1.00 87.00 73 TYR A O 1
ATOM 543 N N . ALA A 1 74 ? 13.929 3.816 -7.485 1.00 94.25 74 ALA A N 1
ATOM 544 C CA . ALA A 1 74 ? 13.348 4.405 -8.678 1.00 94.25 74 ALA A CA 1
ATOM 545 C C . ALA A 1 74 ? 11.843 4.120 -8.693 1.00 94.25 74 ALA A C 1
ATOM 547 O O . ALA A 1 74 ? 11.416 2.966 -8.594 1.00 94.25 74 ALA A O 1
ATOM 548 N N . MET A 1 75 ? 11.048 5.182 -8.797 1.00 94.31 75 MET A N 1
ATOM 549 C CA . MET A 1 75 ? 9.597 5.088 -8.723 1.00 94.31 75 MET A CA 1
ATOM 550 C C . MET A 1 75 ? 9.037 4.463 -10.002 1.00 94.31 75 MET A C 1
ATOM 552 O O . MET A 1 75 ? 9.161 5.019 -11.093 1.00 94.31 75 MET A O 1
ATOM 556 N N . ILE A 1 76 ? 8.380 3.317 -9.847 1.00 96.31 76 ILE A N 1
ATOM 557 C CA . ILE A 1 76 ? 7.677 2.604 -10.916 1.00 96.31 76 ILE A CA 1
ATOM 558 C C . ILE A 1 76 ? 6.284 3.208 -11.097 1.00 96.31 76 ILE A C 1
ATOM 560 O O . ILE A 1 76 ? 5.821 3.379 -12.223 1.00 96.31 76 ILE A O 1
ATOM 564 N N . GLY A 1 77 ? 5.621 3.574 -10.000 1.00 95.88 77 GLY A N 1
ATOM 565 C CA . GLY A 1 77 ? 4.343 4.273 -10.036 1.00 95.88 77 GLY A CA 1
ATOM 566 C C . GLY A 1 77 ? 3.799 4.590 -8.650 1.00 95.88 77 GLY A C 1
ATOM 567 O O . GLY A 1 77 ? 4.368 4.201 -7.634 1.00 95.88 77 GLY A O 1
ATOM 568 N N . MET A 1 78 ? 2.703 5.340 -8.624 1.00 95.25 78 MET A N 1
ATOM 569 C CA . MET A 1 78 ? 2.053 5.803 -7.404 1.00 95.25 78 MET A CA 1
ATOM 570 C C . MET A 1 78 ? 0.553 5.942 -7.658 1.00 95.25 78 MET A C 1
ATOM 572 O O . MET A 1 78 ? 0.145 6.296 -8.766 1.00 95.25 78 MET A O 1
ATOM 576 N N . THR A 1 79 ? -0.255 5.650 -6.645 1.00 94.69 79 THR A N 1
ATOM 577 C CA . THR A 1 79 ? -1.709 5.825 -6.684 1.00 94.69 79 THR A CA 1
ATOM 578 C C . THR A 1 79 ? -2.117 7.246 -6.305 1.00 94.69 79 THR A C 1
ATOM 580 O O . THR A 1 79 ? -1.341 7.999 -5.722 1.00 94.69 79 THR A O 1
ATOM 583 N N . GLU A 1 80 ? -3.378 7.593 -6.547 1.00 92.56 80 GLU A N 1
ATOM 584 C CA . GLU A 1 80 ? -4.016 8.693 -5.819 1.00 92.56 80 GLU A CA 1
ATOM 585 C C . GLU A 1 80 ? -4.153 8.361 -4.320 1.00 92.56 80 GLU A C 1
ATOM 587 O O . GLU A 1 80 ? -3.992 7.206 -3.901 1.00 92.56 80 GLU A O 1
ATOM 592 N N . THR A 1 81 ? -4.466 9.372 -3.508 1.00 92.31 81 THR A N 1
ATOM 593 C CA . THR A 1 81 ? -4.745 9.198 -2.078 1.00 92.31 81 THR A CA 1
ATOM 594 C C . THR A 1 81 ? -6.110 8.548 -1.873 1.00 92.31 81 THR A C 1
ATOM 596 O O . THR A 1 81 ? -7.145 9.148 -2.164 1.00 92.31 81 THR A O 1
ATOM 599 N N . ALA A 1 82 ? -6.133 7.353 -1.286 1.00 94.31 82 ALA A N 1
ATOM 600 C CA . ALA A 1 82 ? -7.361 6.764 -0.768 1.00 94.31 82 ALA A CA 1
ATOM 601 C C . ALA A 1 82 ? -7.681 7.302 0.626 1.00 94.31 82 ALA A C 1
ATOM 603 O O . ALA A 1 82 ? -6.781 7.538 1.430 1.00 94.31 82 ALA A O 1
ATOM 604 N N . LYS A 1 83 ? -8.976 7.419 0.932 1.00 93.81 83 LYS A N 1
ATOM 605 C CA . LYS A 1 83 ? -9.497 7.736 2.267 1.00 93.81 83 LYS A CA 1
ATOM 606 C C . LYS A 1 83 ? -10.488 6.657 2.691 1.00 93.81 83 LYS A C 1
ATOM 608 O O . LYS A 1 83 ? -11.291 6.236 1.868 1.00 93.81 83 LYS A O 1
ATOM 613 N N . PHE A 1 84 ? -10.450 6.248 3.954 1.00 94.62 84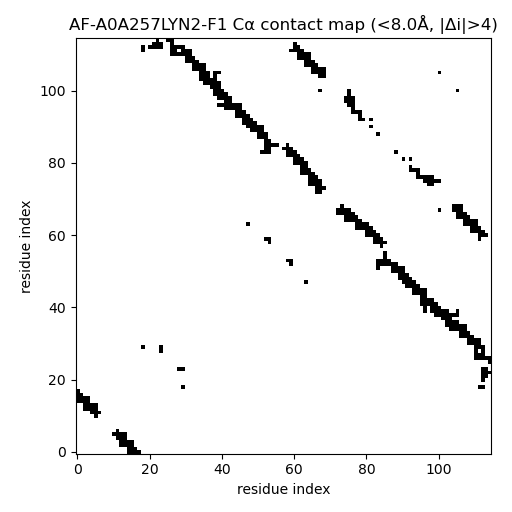 PHE A N 1
ATOM 614 C CA . PHE A 1 84 ? -11.314 5.200 4.511 1.00 94.62 84 PHE A CA 1
ATOM 615 C C . PHE A 1 84 ? -11.784 5.567 5.925 1.00 94.62 84 PHE A C 1
ATOM 617 O O . PHE A 1 84 ? -11.088 6.251 6.682 1.00 94.62 84 PHE A O 1
ATOM 624 N N . GLY A 1 85 ? -13.007 5.165 6.262 1.00 95.06 85 GLY A N 1
ATOM 625 C CA . GLY A 1 85 ? -13.685 5.474 7.515 1.00 95.06 85 GLY A CA 1
ATOM 626 C C . GLY A 1 85 ? -13.469 4.421 8.600 1.00 95.06 85 GLY A C 1
ATOM 627 O O . GLY A 1 85 ? -12.500 3.668 8.587 1.00 95.06 85 GLY A O 1
ATOM 628 N N . ALA A 1 86 ? -14.375 4.394 9.578 1.00 95.75 86 ALA A N 1
ATOM 629 C CA . ALA A 1 86 ? -14.285 3.507 10.742 1.00 95.75 86 ALA A CA 1
ATOM 630 C C . ALA A 1 86 ? -14.654 2.037 10.448 1.00 95.75 86 ALA A C 1
ATOM 632 O O . ALA A 1 86 ? -14.298 1.134 11.214 1.00 95.75 86 ALA A O 1
ATOM 633 N N . ALA A 1 87 ? -15.377 1.793 9.353 1.00 95.31 87 ALA A N 1
ATOM 634 C CA . ALA A 1 87 ? -15.711 0.455 8.886 1.00 95.31 87 ALA A CA 1
ATOM 635 C C . ALA A 1 87 ? -14.551 -0.142 8.077 1.00 95.31 87 ALA A C 1
ATOM 637 O O . ALA A 1 87 ? -13.741 0.584 7.509 1.00 95.31 87 ALA A O 1
ATOM 638 N N . TRP A 1 88 ? -14.478 -1.473 8.023 1.00 97.31 88 TRP A N 1
ATOM 639 C CA . TRP A 1 88 ? -13.579 -2.152 7.094 1.00 97.31 88 TRP A CA 1
ATOM 640 C C . TRP A 1 88 ? -14.028 -1.898 5.658 1.00 97.31 88 TRP A C 1
ATOM 642 O O . TRP A 1 88 ? -15.143 -2.251 5.278 1.00 97.31 88 TRP A O 1
ATOM 652 N N . GLU A 1 89 ? -13.140 -1.315 4.866 1.00 96.56 89 GLU A N 1
ATOM 653 C CA . GLU A 1 89 ? -13.380 -0.975 3.471 1.00 96.56 89 GLU A CA 1
ATOM 654 C C . GLU A 1 89 ? -12.326 -1.645 2.590 1.00 96.56 89 GLU A C 1
ATOM 656 O O . GLU A 1 89 ? -11.131 -1.635 2.903 1.00 96.56 89 GLU A O 1
ATOM 661 N N . GLN A 1 90 ? -12.770 -2.223 1.471 1.00 96.81 90 GLN A N 1
ATOM 662 C CA . GLN A 1 90 ? -11.858 -2.685 0.433 1.00 96.81 90 GLN A CA 1
ATOM 663 C C . GLN A 1 90 ? -11.453 -1.498 -0.434 1.00 96.81 90 GLN A C 1
ATOM 665 O O . GLN A 1 90 ? -12.267 -0.960 -1.185 1.00 96.81 90 GLN A O 1
ATOM 670 N N . VAL A 1 91 ? -10.176 -1.144 -0.387 1.00 96.12 91 VAL A N 1
ATOM 671 C CA . VAL A 1 91 ? -9.597 -0.124 -1.252 1.00 96.12 91 VAL A CA 1
ATOM 672 C C . VAL A 1 91 ? -9.018 -0.794 -2.492 1.00 96.12 91 VAL A C 1
ATOM 674 O O . VAL A 1 91 ? -8.280 -1.774 -2.392 1.00 96.12 91 VAL A O 1
ATOM 677 N N . ASN A 1 92 ? -9.363 -0.260 -3.662 1.00 95.94 92 ASN A N 1
ATOM 678 C CA . ASN A 1 92 ? -8.848 -0.685 -4.959 1.00 95.94 92 ASN A CA 1
ATOM 679 C C . ASN A 1 92 ? -8.299 0.547 -5.679 1.00 95.94 92 ASN A C 1
ATOM 681 O O . ASN A 1 92 ? -9.066 1.435 -6.044 1.00 95.94 92 ASN A O 1
ATOM 685 N N . LEU A 1 93 ? -6.987 0.594 -5.887 1.00 94.38 93 LEU A N 1
ATOM 686 C CA . LEU A 1 93 ? -6.319 1.684 -6.594 1.00 94.38 93 LEU A CA 1
ATOM 687 C C . LEU A 1 93 ? -5.508 1.108 -7.741 1.00 94.38 93 LEU A C 1
ATOM 689 O O . LEU A 1 93 ? -4.847 0.083 -7.580 1.00 94.38 93 LEU A O 1
ATOM 693 N N . ALA A 1 94 ? -5.544 1.770 -8.890 1.00 94.88 94 ALA A N 1
ATOM 694 C CA . ALA A 1 94 ? -4.822 1.324 -10.067 1.00 94.88 94 ALA A CA 1
ATOM 695 C C . ALA A 1 94 ? -3.887 2.410 -10.592 1.00 94.88 94 ALA A C 1
ATOM 697 O O . ALA A 1 94 ? -4.167 3.600 -10.468 1.00 94.88 94 ALA A O 1
ATOM 698 N N . PHE A 1 95 ? -2.788 1.986 -11.205 1.00 96.06 95 PHE A N 1
ATOM 699 C CA . PHE A 1 95 ? -1.891 2.859 -11.953 1.00 96.06 95 PHE A CA 1
ATOM 700 C C . PHE A 1 95 ? -1.212 2.074 -13.080 1.00 96.06 95 PHE A C 1
ATOM 702 O O . PHE A 1 95 ? -1.268 0.844 -13.131 1.00 96.06 95 PHE A O 1
ATOM 709 N N . ILE A 1 96 ? -0.577 2.799 -13.999 1.00 97.12 96 ILE A N 1
ATOM 710 C CA . ILE A 1 96 ? 0.228 2.216 -15.074 1.00 97.12 96 ILE A CA 1
ATOM 711 C C . ILE A 1 96 ? 1.700 2.299 -14.670 1.00 97.12 96 ILE A C 1
ATOM 713 O O . ILE A 1 96 ? 2.186 3.381 -14.328 1.00 97.12 96 ILE A O 1
ATOM 717 N N . ALA A 1 97 ? 2.402 1.168 -14.695 1.00 97.69 97 ALA A N 1
ATOM 718 C CA . ALA A 1 97 ? 3.826 1.112 -14.389 1.00 97.69 97 ALA A CA 1
ATOM 719 C C . ALA A 1 97 ? 4.635 1.905 -15.427 1.00 97.69 97 ALA A C 1
ATOM 721 O O . ALA A 1 97 ? 4.475 1.720 -16.631 1.00 97.69 97 ALA A O 1
ATOM 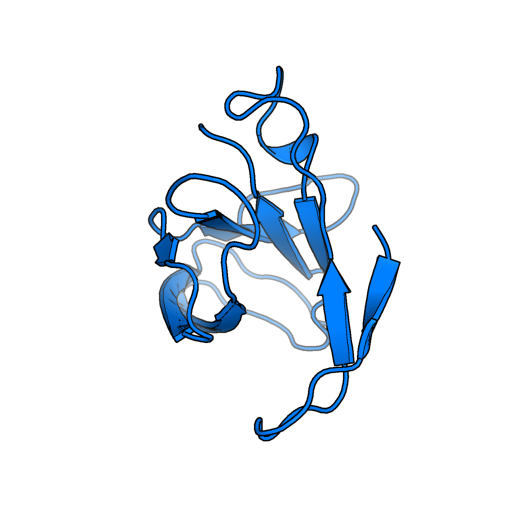722 N N . LYS A 1 98 ? 5.523 2.787 -14.964 1.00 97.94 98 LYS A N 1
ATOM 723 C CA . LYS A 1 98 ? 6.383 3.612 -15.829 1.00 97.94 98 LYS A CA 1
ATOM 724 C C . LYS A 1 98 ? 7.706 2.926 -16.161 1.00 97.94 98 LYS A C 1
ATOM 726 O O . LYS A 1 98 ? 8.313 3.232 -17.184 1.00 97.94 98 LYS A O 1
ATOM 731 N N . LEU A 1 99 ? 8.136 1.995 -15.314 1.00 96.69 99 LEU A N 1
ATOM 732 C CA . LEU A 1 99 ? 9.421 1.307 -15.397 1.00 96.69 99 LEU A CA 1
ATOM 733 C C . LEU A 1 99 ? 9.238 -0.205 -15.267 1.00 96.69 99 LEU A C 1
ATOM 735 O O . LEU A 1 99 ? 8.261 -0.680 -14.688 1.00 96.69 99 LEU A O 1
ATOM 739 N N . ASP A 1 100 ? 10.224 -0.943 -15.763 1.00 96.31 100 ASP A N 1
ATOM 740 C CA . ASP A 1 100 ? 10.359 -2.371 -15.500 1.00 96.31 100 ASP A CA 1
ATOM 741 C C . ASP A 1 100 ? 10.873 -2.617 -14.071 1.00 96.31 100 ASP A C 1
ATOM 743 O O . ASP A 1 100 ? 11.736 -1.895 -13.566 1.00 96.31 100 ASP A O 1
ATOM 747 N N . ALA A 1 101 ? 10.412 -3.704 -13.456 1.00 95.19 101 ALA A N 1
ATOM 748 C CA . ALA A 1 101 ? 11.000 -4.301 -12.263 1.00 95.19 101 ALA A CA 1
ATOM 749 C C . ALA A 1 101 ? 11.229 -5.798 -12.501 1.00 95.19 101 ALA A C 1
ATOM 751 O O . ALA A 1 101 ? 10.268 -6.533 -12.740 1.00 95.19 101 ALA A O 1
ATOM 752 N N . PRO A 1 102 ? 12.472 -6.298 -12.415 1.00 94.75 102 PRO A N 1
ATOM 753 C CA . PRO A 1 10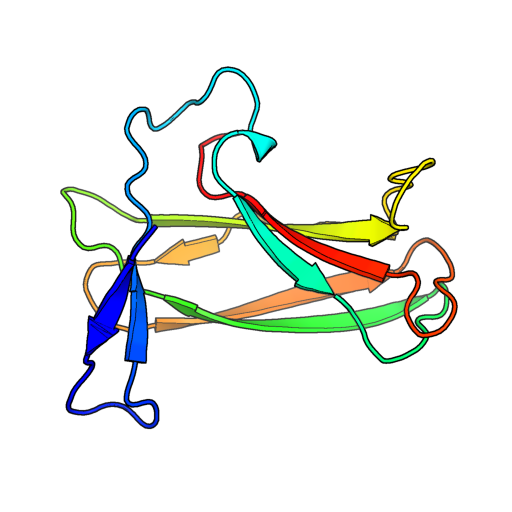2 ? 12.705 -7.736 -12.381 1.00 94.75 102 PRO A CA 1
ATOM 754 C C . PRO A 1 102 ? 12.023 -8.387 -11.168 1.00 94.75 102 PRO A C 1
ATOM 756 O O . PRO A 1 102 ? 11.778 -7.739 -10.148 1.00 94.75 102 PRO A O 1
ATOM 759 N N . ALA A 1 103 ? 11.752 -9.688 -11.265 1.00 94.25 103 ALA A N 1
ATOM 760 C CA . ALA A 1 103 ? 11.184 -10.456 -10.161 1.00 94.25 103 ALA A CA 1
ATOM 761 C C . ALA A 1 103 ? 12.030 -10.302 -8.885 1.00 94.25 103 ALA A C 1
ATOM 763 O O . ALA A 1 103 ? 13.258 -10.383 -8.932 1.00 94.25 103 ALA A O 1
ATOM 764 N N . GLY A 1 104 ? 11.376 -10.042 -7.749 1.00 92.19 104 GLY A N 1
ATOM 765 C CA . GLY A 1 104 ? 12.048 -9.843 -6.460 1.00 92.19 104 GLY A CA 1
ATOM 766 C C . GLY A 1 104 ? 12.696 -8.469 -6.251 1.00 92.19 104 GLY A C 1
ATOM 767 O O . GLY A 1 104 ? 13.167 -8.202 -5.147 1.00 92.19 104 GLY A O 1
ATOM 768 N N . GLN A 1 105 ? 12.737 -7.604 -7.273 1.00 93.81 105 GLN A N 1
ATOM 769 C CA . GLN A 1 105 ? 13.397 -6.292 -7.200 1.00 93.81 105 GLN A CA 1
ATOM 770 C C . GLN A 1 105 ? 12.436 -5.135 -6.912 1.00 93.81 105 GLN A C 1
ATOM 772 O O . GLN A 1 105 ? 12.890 -4.028 -6.633 1.00 93.81 105 GLN A O 1
ATOM 777 N N . GLY A 1 106 ? 11.125 -5.363 -7.002 1.00 94.38 106 GLY A N 1
ATOM 778 C CA . GLY A 1 106 ? 10.113 -4.362 -6.680 1.00 94.38 106 GLY A CA 1
ATOM 779 C C . GLY A 1 106 ? 9.665 -4.427 -5.221 1.00 94.38 106 GLY A C 1
ATOM 780 O O . GLY A 1 106 ? 9.606 -5.499 -4.615 1.00 94.38 106 GLY A O 1
ATOM 781 N N . GLU A 1 107 ? 9.279 -3.283 -4.674 1.00 95.00 107 GLU A N 1
ATOM 782 C CA . GLU A 1 107 ? 8.614 -3.165 -3.380 1.00 95.00 107 GLU A CA 1
ATOM 783 C C . GLU A 1 107 ? 7.457 -2.170 -3.465 1.00 95.00 107 GLU A C 1
ATOM 785 O O . GLU A 1 107 ? 7.545 -1.140 -4.136 1.00 95.00 107 GLU A O 1
ATOM 790 N N . ILE A 1 108 ? 6.358 -2.501 -2.790 1.00 93.75 108 ILE A N 1
ATOM 791 C CA . ILE A 1 108 ? 5.244 -1.589 -2.558 1.00 93.75 108 ILE A CA 1
ATOM 792 C C . ILE A 1 108 ? 5.396 -0.971 -1.172 1.00 93.75 108 ILE A C 1
ATOM 794 O O . ILE A 1 108 ? 5.702 -1.683 -0.213 1.00 93.75 108 ILE A O 1
ATOM 798 N N . ALA A 1 109 ? 5.140 0.327 -1.057 1.00 92.69 109 ALA A N 1
ATOM 799 C CA . ALA A 1 109 ? 5.020 1.024 0.211 1.00 92.69 109 ALA A CA 1
ATOM 800 C C . ALA A 1 109 ? 3.689 1.780 0.271 1.00 92.69 109 ALA A C 1
ATOM 802 O O . ALA A 1 109 ? 3.366 2.590 -0.592 1.00 92.69 109 ALA A O 1
ATOM 803 N N . LEU A 1 110 ? 2.902 1.512 1.308 1.00 93.38 110 LEU A N 1
ATOM 804 C CA . LEU A 1 110 ? 1.718 2.286 1.659 1.00 93.38 110 LEU A CA 1
ATOM 805 C C . LEU A 1 110 ? 2.135 3.386 2.624 1.00 93.38 110 LEU A C 1
ATOM 807 O O . LEU A 1 110 ? 2.414 3.099 3.785 1.00 93.38 110 LEU A O 1
ATOM 811 N N . PHE A 1 111 ? 2.177 4.624 2.151 1.00 92.38 111 PHE A N 1
ATOM 812 C CA . PHE A 1 111 ? 2.392 5.812 2.970 1.00 92.38 111 PHE A CA 1
ATOM 813 C C . PHE A 1 111 ? 1.087 6.185 3.666 1.00 92.38 111 PHE A C 1
ATOM 815 O O . PHE A 1 111 ? 0.058 6.308 3.006 1.00 92.38 111 PHE A O 1
ATOM 822 N N . LEU A 1 112 ? 1.125 6.338 4.990 1.00 89.50 112 LEU A N 1
ATOM 823 C CA . LEU A 1 112 ? -0.066 6.514 5.833 1.00 89.50 112 LEU A CA 1
ATOM 824 C C . LEU A 1 112 ? -0.178 7.917 6.455 1.00 89.50 112 LEU A C 1
ATOM 826 O O . LEU A 1 112 ? -1.135 8.188 7.177 1.00 89.50 112 LEU A O 1
ATOM 830 N N . GLY A 1 113 ? 0.799 8.791 6.205 1.00 78.19 113 GLY A N 1
ATOM 831 C CA . GLY A 1 113 ? 0.723 10.217 6.533 1.00 78.19 113 GLY A CA 1
ATOM 832 C C . GLY A 1 113 ? 0.146 11.053 5.387 1.00 78.19 113 GLY A C 1
ATOM 833 O O . GLY A 1 113 ? 0.027 10.578 4.259 1.00 78.19 113 GLY A O 1
ATOM 834 N N . ASP A 1 114 ? -0.223 12.296 5.686 1.00 65.62 114 ASP A N 1
ATOM 835 C CA . ASP A 1 114 ? -0.451 13.367 4.712 1.00 65.62 114 ASP A CA 1
ATOM 836 C C . ASP A 1 114 ? 0.821 13.610 3.895 1.00 65.62 114 ASP A C 1
ATOM 838 O O . ASP A 1 114 ? 1.940 13.517 4.410 1.00 65.62 114 ASP A O 1
ATOM 842 N N . GLN A 1 115 ? 0.609 13.884 2.608 1.00 53.41 115 GLN A N 1
ATOM 843 C CA . GLN A 1 115 ? 1.609 14.396 1.672 1.00 53.41 115 GLN A CA 1
ATOM 844 C C . GLN A 1 115 ? 1.505 15.915 1.625 1.00 53.41 115 GLN A C 1
ATOM 846 O O . GLN A 1 115 ? 0.352 16.402 1.563 1.00 53.41 115 GLN A O 1
#

Foldseek 3Di:
DDWDADPPDPDGIDDDFDDPAQADPDLLVGKDKDWAQAKDAAFDKDKDKDKDEDPDPAKWKKKKWKAFDPPPRHTQDIWDMDIHYHDTDIDITIDGGHHIDHGRGMMMMIRGHDD

Radius of gyration: 14.62 Å; Cα contacts (8 Å, |Δi|>4): 257; chains: 1; bounding box: 36×28×35 Å

Solvent-accessible surface area (backbone atoms only — not comparable to full-atom values): 6614 Å² total; per-residue (Å²): 119,47,80,41,82,43,77,98,58,103,52,59,63,45,81,47,74,84,74,91,47,62,67,39,100,46,38,74,78,46,57,52,73,48,76,34,71,58,60,47,46,52,70,38,78,45,77,49,74,51,77,45,54,21,90,64,93,63,70,33,49,36,32,44,36,33,23,38,43,88,90,72,54,49,72,25,38,60,42,73,77,49,73,37,43,71,55,84,39,82,46,77,46,63,42,58,26,71,38,69,28,59,57,59,39,26,30,40,35,36,21,53,32,46,126

Sequence (115 aa):
MVTVPVSGQSFTEALRVTVATATPEKPWNVQVGAKLSGAIKSNDRILIRYMARSVGEGKGQAVATLQLGKPSYAMIGMTETAKFGAAWEQVNLAFIAKLDAPAGQGEIALFLGDQ

Nearest PDB structures (foldseek):
  5dpn-assembly1_A  TM=7.193E-01  e=2.303E-03  Rhodothermus marinus
  4gwm-assembly1_B  TM=5.234E-01  e=2.007E-01  Homo sapiens
  3no8-assembly2_B  TM=4.620E-01  e=8.481E-02  Homo sapiens
  5mhm-assembly2_B  TM=3.756E-01  e=5.579E-01  Homo sapiens
  7kpb-assembly1_B  TM=3.477E-01  e=1.009E+00  Homo sapiens

Mean predicted aligned error: 4.1 Å

Secondary structure (DSSP, 8-state):
-EEEE--SSS-SEEEE---SSSS-SSGGGSEEEEE--S-B-TT-EEEEEEEE---SSS-EEEEEEEEE-TTT--EEEEPPPEEE-SS-EEEEEEEE--S-B-TT-EEEEEE-S--

pLDDT: mean 91.21, std 7.98, range [53.41, 98.06]